Protein AF-A0A920SBN7-F1 (afdb_monomer)

Structure (mmCIF, N/CA/C/O backbone):
data_AF-A0A920SBN7-F1
#
_entry.id   AF-A0A920SBN7-F1
#
loop_
_atom_site.group_PDB
_atom_site.id
_atom_site.type_symbol
_atom_site.label_atom_id
_atom_site.label_alt_id
_atom_site.label_comp_id
_atom_site.label_asym_id
_atom_site.label_entity_id
_atom_site.label_seq_id
_atom_site.pdbx_PDB_ins_code
_atom_site.Cartn_x
_atom_site.Cartn_y
_atom_site.Cartn_z
_atom_site.occupancy
_atom_site.B_iso_or_equiv
_atom_site.auth_seq_id
_atom_si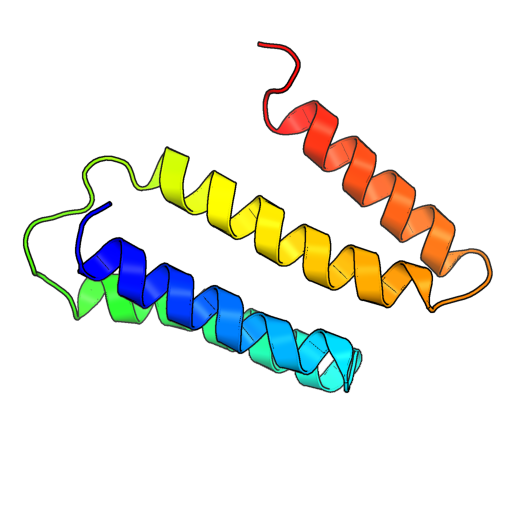te.auth_comp_id
_atom_site.auth_asym_id
_atom_site.auth_atom_id
_atom_site.pdbx_PDB_model_num
ATOM 1 N N . MET A 1 1 ? 14.004 5.588 -13.405 1.00 56.72 1 MET A N 1
ATOM 2 C CA . MET A 1 1 ? 12.847 4.741 -13.721 1.00 56.72 1 MET A CA 1
ATOM 3 C C . MET A 1 1 ? 12.850 4.470 -15.210 1.00 56.72 1 MET A C 1
ATOM 5 O O . MET A 1 1 ? 12.830 5.436 -15.970 1.00 56.72 1 MET A O 1
ATOM 9 N N . THR A 1 2 ? 12.976 3.213 -15.628 1.00 69.88 2 THR A N 1
ATOM 10 C CA . THR A 1 2 ? 12.764 2.833 -17.034 1.00 69.88 2 THR A CA 1
ATOM 11 C C . THR A 1 2 ? 11.269 2.860 -17.364 1.00 69.88 2 THR A C 1
ATOM 13 O O . THR A 1 2 ? 10.422 2.995 -16.477 1.00 69.88 2 THR A O 1
ATOM 16 N N . ILE A 1 3 ? 10.925 2.783 -18.651 1.00 69.25 3 ILE A N 1
ATOM 17 C CA . ILE A 1 3 ? 9.520 2.780 -19.078 1.00 69.25 3 ILE A CA 1
ATOM 18 C C . ILE A 1 3 ? 8.803 1.530 -18.538 1.00 69.25 3 ILE A C 1
ATOM 20 O O . ILE A 1 3 ? 7.646 1.644 -18.142 1.00 69.25 3 ILE A O 1
ATOM 24 N N . GLU A 1 4 ? 9.477 0.375 -18.429 1.00 70.75 4 GLU A N 1
ATOM 25 C CA . GLU A 1 4 ? 8.865 -0.833 -17.850 1.00 70.75 4 GLU A CA 1
ATOM 26 C C . GLU A 1 4 ? 8.547 -0.661 -16.362 1.00 70.75 4 GLU A C 1
ATOM 28 O O . GLU A 1 4 ? 7.447 -0.996 -15.929 1.00 70.75 4 GLU A O 1
ATOM 33 N N . GLU A 1 5 ? 9.473 -0.081 -15.591 1.00 68.19 5 GLU A N 1
ATOM 34 C CA . GLU A 1 5 ? 9.264 0.219 -14.169 1.00 68.19 5 GLU A CA 1
ATOM 35 C C . GLU A 1 5 ? 8.045 1.132 -13.984 1.00 68.19 5 GLU A C 1
ATOM 37 O O . GLU A 1 5 ? 7.202 0.900 -13.122 1.00 68.19 5 GLU A O 1
ATOM 42 N N . LEU A 1 6 ? 7.888 2.146 -14.836 1.00 71.00 6 LEU A N 1
ATOM 43 C CA . LEU A 1 6 ? 6.760 3.073 -14.749 1.00 71.00 6 LEU A CA 1
ATOM 44 C C . LEU A 1 6 ? 5.417 2.399 -15.085 1.00 71.00 6 LEU A C 1
ATOM 46 O O . LEU A 1 6 ? 4.405 2.701 -14.451 1.00 71.00 6 LEU A O 1
ATOM 50 N N . VAL A 1 7 ? 5.408 1.452 -16.030 1.00 74.94 7 VAL A N 1
ATOM 51 C CA . VAL A 1 7 ? 4.219 0.657 -16.385 1.00 74.94 7 VAL A CA 1
ATOM 52 C C . VAL A 1 7 ? 3.835 -0.301 -15.257 1.00 74.94 7 VAL A C 1
ATOM 54 O O . VAL A 1 7 ? 2.667 -0.331 -14.868 1.00 74.94 7 VAL A O 1
ATOM 57 N N . ILE A 1 8 ? 4.797 -1.031 -14.685 1.00 75.81 8 ILE A N 1
ATOM 58 C CA . ILE A 1 8 ? 4.556 -1.953 -13.561 1.00 75.81 8 ILE A CA 1
ATOM 59 C C . ILE A 1 8 ? 4.083 -1.173 -12.327 1.00 75.81 8 ILE A C 1
ATOM 61 O O . ILE A 1 8 ? 3.150 -1.588 -11.638 1.00 75.81 8 ILE A O 1
ATOM 65 N N . PHE A 1 9 ? 4.656 0.008 -12.081 1.00 75.06 9 PHE A N 1
ATOM 66 C CA . PHE A 1 9 ? 4.236 0.877 -10.983 1.00 75.06 9 PHE A CA 1
ATOM 67 C C . PHE A 1 9 ? 2.810 1.364 -11.171 1.00 75.06 9 PHE A C 1
ATOM 69 O O . PHE A 1 9 ? 2.006 1.297 -10.246 1.00 75.06 9 PHE A O 1
ATOM 76 N N . GLY A 1 10 ? 2.487 1.826 -12.382 1.00 78.00 10 GLY A N 1
ATOM 77 C CA . GLY A 1 10 ? 1.135 2.221 -12.745 1.00 78.00 10 GLY A CA 1
ATOM 78 C C . GLY A 1 10 ? 0.145 1.076 -12.547 1.00 78.00 10 GLY A C 1
ATOM 79 O O . GLY A 1 10 ? -0.909 1.287 -11.952 1.00 78.00 10 GLY A O 1
ATOM 80 N N . ALA A 1 11 ? 0.503 -0.142 -12.964 1.00 79.00 11 ALA A N 1
ATOM 81 C CA . ALA A 1 11 ? -0.321 -1.331 -12.773 1.00 79.00 11 ALA A CA 1
ATOM 82 C C . ALA A 1 11 ? -0.574 -1.618 -11.284 1.00 79.00 11 ALA A C 1
ATOM 84 O O . ALA A 1 11 ? -1.735 -1.705 -10.887 1.00 79.00 11 ALA A O 1
ATOM 85 N N . ARG A 1 12 ? 0.469 -1.668 -10.442 1.00 77.31 12 ARG A N 1
ATOM 86 C CA . ARG A 1 12 ? 0.334 -1.862 -8.983 1.00 77.31 12 ARG A CA 1
ATOM 87 C C . ARG A 1 12 ? -0.485 -0.752 -8.320 1.00 77.31 12 ARG A C 1
ATOM 89 O O . ARG A 1 12 ? -1.356 -1.028 -7.493 1.00 77.31 12 ARG A O 1
ATOM 96 N N . LEU A 1 13 ? -0.263 0.502 -8.710 1.00 79.19 13 LEU A N 1
ATOM 97 C CA . LEU A 1 13 ? -0.985 1.648 -8.161 1.00 79.19 13 LEU A CA 1
ATOM 98 C C . LEU A 1 13 ? -2.476 1.554 -8.505 1.00 79.19 13 LEU A C 1
ATOM 100 O O . LEU A 1 13 ? -3.313 1.611 -7.605 1.00 79.19 13 LEU A O 1
ATOM 104 N N . LEU A 1 14 ? -2.809 1.293 -9.772 1.00 79.19 14 LEU A N 1
ATOM 105 C CA . LEU A 1 14 ? -4.185 1.087 -10.227 1.00 79.19 14 LEU A CA 1
ATOM 106 C C . LEU A 1 14 ? -4.830 -0.161 -9.606 1.00 79.19 14 LEU A C 1
ATOM 108 O O . LEU A 1 14 ? -5.999 -0.107 -9.236 1.00 79.19 14 LEU A O 1
ATOM 112 N N . GLY A 1 15 ? -4.077 -1.249 -9.433 1.00 74.50 15 GLY A N 1
ATOM 113 C CA . GLY A 1 15 ? -4.535 -2.487 -8.796 1.00 74.50 15 GLY A CA 1
ATOM 114 C C . GLY A 1 15 ? -4.843 -2.340 -7.306 1.00 74.50 15 GLY A C 1
ATOM 115 O O . GLY A 1 15 ? -5.695 -3.055 -6.782 1.00 74.50 15 GLY A O 1
ATOM 116 N N . SER A 1 16 ? -4.213 -1.374 -6.632 1.00 74.62 16 SER A N 1
ATOM 117 C CA . SER A 1 16 ? -4.467 -1.062 -5.220 1.00 74.62 16 SER A CA 1
ATOM 118 C C . SER A 1 16 ? -5.667 -0.128 -4.992 1.00 74.62 16 SER A C 1
ATOM 120 O O . SER A 1 16 ? -6.274 -0.153 -3.923 1.00 74.62 16 SER A O 1
ATOM 122 N N . LEU A 1 17 ? -6.082 0.668 -5.986 1.00 77.81 17 LEU A N 1
ATOM 123 C CA . LEU A 1 17 ? -7.218 1.597 -5.852 1.00 77.81 17 LEU A CA 1
ATOM 124 C C . LEU A 1 17 ? -8.566 0.920 -5.519 1.00 77.81 17 LEU A C 1
ATOM 126 O O . LEU A 1 17 ? -9.307 1.469 -4.696 1.00 77.81 17 LEU A O 1
ATOM 130 N N . PRO A 1 18 ? -8.913 -0.263 -6.071 1.00 78.06 18 PRO A N 1
ATOM 131 C CA . PRO A 1 18 ? -10.128 -0.992 -5.712 1.00 78.06 18 PRO A CA 1
ATOM 132 C C . PRO A 1 18 ? -10.252 -1.301 -4.215 1.00 78.06 18 PRO A C 1
ATOM 134 O O . PRO A 1 18 ? -11.373 -1.330 -3.701 1.00 78.06 18 PRO A O 1
ATOM 137 N N . VAL A 1 19 ? -9.126 -1.457 -3.502 1.00 75.94 19 VAL A N 1
ATOM 138 C CA . VAL A 1 19 ? -9.079 -1.687 -2.043 1.00 75.94 19 VAL A CA 1
ATOM 139 C C . 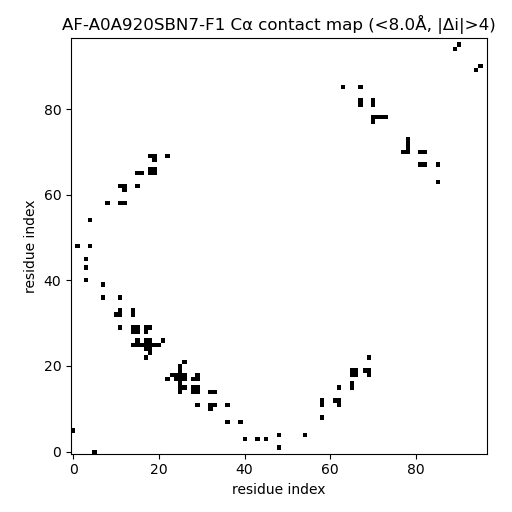VAL A 1 19 ? -9.792 -0.552 -1.300 1.00 75.94 19 VAL A C 1
ATOM 141 O O . VAL A 1 19 ? -10.541 -0.803 -0.356 1.00 75.94 19 VAL A O 1
ATOM 144 N N . LEU A 1 20 ? -9.679 0.690 -1.787 1.00 72.12 20 LEU A N 1
ATOM 145 C CA . LEU A 1 20 ? -10.319 1.868 -1.190 1.00 72.12 20 LEU A CA 1
ATOM 146 C C . LEU A 1 20 ? -11.846 1.875 -1.323 1.00 72.12 20 LEU A C 1
ATOM 148 O O . LEU A 1 20 ? -12.512 2.573 -0.556 1.00 72.12 20 LEU A O 1
ATOM 152 N N . ARG A 1 21 ? -12.428 1.154 -2.286 1.00 75.81 21 ARG A N 1
ATOM 153 C CA . ARG A 1 21 ? -13.887 1.043 -2.431 1.00 75.81 21 ARG A CA 1
ATOM 154 C C . ARG A 1 21 ? -14.383 -0.233 -1.759 1.00 75.81 21 ARG A C 1
ATOM 156 O O . ARG A 1 21 ? -15.306 -0.154 -0.951 1.00 75.81 21 ARG A O 1
ATOM 163 N N . TRP A 1 22 ? -13.792 -1.382 -2.092 1.00 76.44 22 TRP A N 1
ATOM 164 C CA . TRP A 1 22 ? -14.204 -2.714 -1.642 1.00 76.44 22 TRP A CA 1
ATOM 165 C C . TRP A 1 22 ? -13.019 -3.398 -0.956 1.00 76.44 22 TRP A C 1
ATOM 167 O O . TRP A 1 22 ? -12.154 -3.942 -1.629 1.00 76.44 22 TRP A O 1
ATOM 177 N N . ALA A 1 23 ? -12.981 -3.405 0.378 1.00 74.38 23 ALA A N 1
ATOM 178 C CA . ALA A 1 23 ? -11.808 -3.886 1.116 1.00 74.38 23 ALA A CA 1
ATOM 179 C C . ALA A 1 23 ? -11.427 -5.341 0.775 1.00 74.38 23 ALA A C 1
ATOM 181 O O . ALA A 1 23 ? -10.266 -5.624 0.511 1.00 74.38 23 ALA A O 1
ATOM 182 N N . PHE A 1 24 ? -12.402 -6.257 0.726 1.00 74.69 24 PHE A N 1
ATOM 183 C CA . PHE A 1 24 ? -12.139 -7.673 0.444 1.00 74.69 24 PHE A CA 1
ATOM 184 C C . PHE A 1 24 ? -11.878 -7.943 -1.046 1.00 74.69 24 PHE A C 1
ATOM 186 O O . PHE A 1 24 ? -10.843 -8.494 -1.407 1.00 74.69 24 PHE A O 1
ATOM 193 N N . GLY A 1 25 ? -12.786 -7.507 -1.927 1.00 77.00 25 GLY A N 1
ATOM 194 C CA . GLY A 1 25 ? -12.636 -7.711 -3.375 1.00 77.00 25 GLY A CA 1
ATOM 195 C C . GLY A 1 25 ? -11.440 -6.957 -3.957 1.00 77.00 25 GLY A C 1
ATOM 196 O O . GLY A 1 25 ? -10.720 -7.482 -4.799 1.00 77.00 25 GLY A O 1
ATOM 197 N N . GLY A 1 26 ? -11.180 -5.753 -3.453 1.00 79.25 26 GLY A N 1
ATOM 198 C CA . GLY A 1 26 ? -10.011 -4.972 -3.818 1.00 79.25 26 GLY A CA 1
ATOM 199 C C . GLY A 1 26 ? -8.711 -5.609 -3.346 1.00 79.25 26 GLY A C 1
ATOM 200 O O . GLY A 1 26 ? -7.750 -5.578 -4.100 1.00 79.25 26 GLY A O 1
ATOM 201 N N . ALA A 1 27 ? -8.674 -6.243 -2.167 1.00 76.88 27 ALA A N 1
ATOM 202 C CA . ALA A 1 27 ? -7.482 -6.962 -1.715 1.00 76.88 27 ALA A CA 1
ATOM 203 C C . ALA A 1 27 ? -7.159 -8.165 -2.614 1.00 76.88 27 ALA A C 1
ATOM 205 O O . ALA A 1 27 ? -5.999 -8.372 -2.953 1.00 76.88 27 ALA A O 1
ATOM 206 N N . ILE A 1 28 ? -8.177 -8.912 -3.057 1.00 82.06 28 ILE A N 1
ATOM 207 C CA . ILE A 1 28 ? -7.995 -10.012 -4.019 1.00 82.06 28 ILE A CA 1
ATOM 208 C C . ILE A 1 28 ? -7.423 -9.479 -5.337 1.00 82.06 28 ILE A C 1
ATOM 210 O O . ILE A 1 28 ? -6.451 -10.028 -5.847 1.00 82.06 28 ILE A O 1
ATOM 214 N N . ILE A 1 29 ? -7.991 -8.394 -5.872 1.00 81.81 29 ILE A N 1
ATOM 215 C CA . ILE A 1 29 ? -7.493 -7.765 -7.103 1.00 81.81 29 ILE A CA 1
ATOM 216 C C . ILE A 1 29 ? -6.052 -7.284 -6.919 1.00 81.81 29 ILE A C 1
ATOM 218 O O . ILE A 1 29 ? -5.226 -7.517 -7.794 1.00 81.81 29 ILE A O 1
ATOM 222 N N .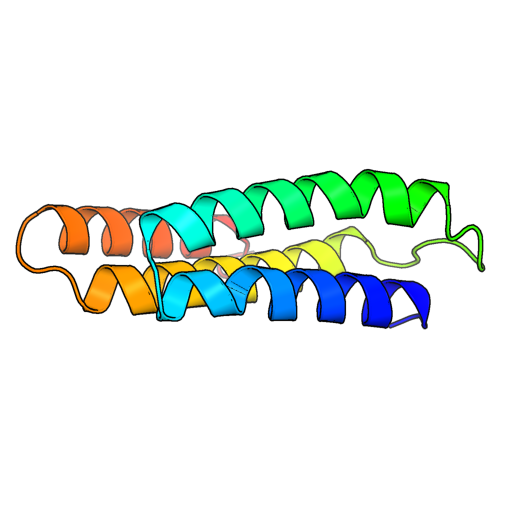 ALA A 1 30 ? -5.731 -6.666 -5.784 1.00 80.94 30 ALA A N 1
ATOM 223 C CA . ALA A 1 30 ? -4.395 -6.154 -5.517 1.00 80.94 30 ALA A CA 1
ATOM 224 C C . ALA A 1 30 ? -3.350 -7.283 -5.469 1.00 80.94 30 ALA A C 1
ATOM 226 O O . ALA A 1 30 ? -2.296 -7.142 -6.076 1.00 80.94 30 ALA A O 1
ATOM 227 N N . ILE A 1 31 ? -3.674 -8.429 -4.852 1.00 81.62 31 ILE A N 1
ATOM 228 C CA . ILE A 1 31 ? -2.817 -9.630 -4.855 1.00 81.62 31 ILE A CA 1
ATOM 229 C C . ILE A 1 31 ? -2.641 -10.187 -6.273 1.00 81.62 31 ILE A C 1
ATOM 231 O O . ILE A 1 31 ? -1.543 -10.583 -6.646 1.00 81.62 31 ILE A O 1
ATOM 235 N N . LEU A 1 32 ? -3.705 -10.235 -7.078 1.00 82.50 32 LEU A N 1
ATOM 236 C CA . LEU A 1 32 ? -3.614 -10.727 -8.457 1.00 82.50 32 LEU A CA 1
ATOM 237 C C . LEU A 1 32 ? -2.764 -9.811 -9.341 1.00 82.50 32 LEU A C 1
ATOM 239 O O . LEU A 1 32 ? -2.012 -10.298 -10.180 1.00 82.50 32 LEU A O 1
ATOM 243 N N . VAL A 1 33 ? -2.884 -8.495 -9.157 1.00 81.50 33 VAL A N 1
ATOM 244 C CA . VAL A 1 33 ? -2.074 -7.510 -9.878 1.00 81.50 33 VAL A CA 1
ATOM 245 C C . VAL A 1 33 ? -0.616 -7.589 -9.443 1.00 81.50 33 VAL A C 1
ATOM 247 O 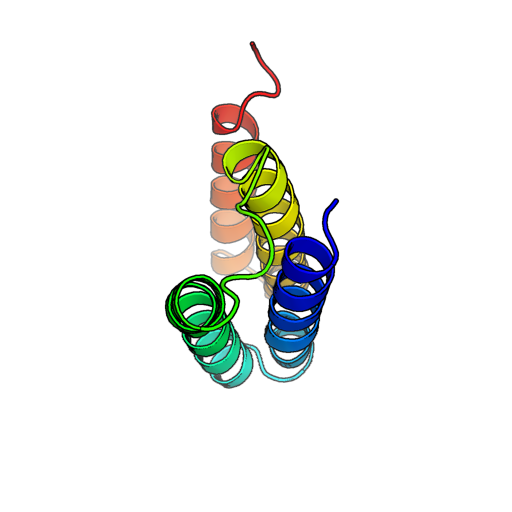O . VAL A 1 33 ? 0.256 -7.525 -10.303 1.00 81.50 33 VAL A O 1
ATOM 250 N N . ASP A 1 34 ? -0.360 -7.801 -8.152 1.00 78.56 34 ASP A N 1
ATOM 251 C CA . ASP A 1 34 ? 0.976 -8.094 -7.641 1.00 78.56 34 ASP A CA 1
ATOM 252 C C . ASP A 1 34 ? 1.543 -9.339 -8.326 1.00 78.56 34 ASP A C 1
ATOM 254 O O . ASP A 1 34 ? 2.499 -9.237 -9.064 1.00 78.56 34 ASP A O 1
ATOM 258 N N . PHE A 1 35 ? 0.859 -10.485 -8.299 1.00 78.81 35 PHE A N 1
ATOM 259 C CA . PHE A 1 35 ? 1.315 -11.671 -9.040 1.00 78.81 35 PHE A CA 1
ATOM 260 C C . PHE A 1 35 ? 1.513 -11.447 -10.548 1.00 78.81 35 PHE A C 1
ATOM 262 O O . PHE A 1 35 ? 2.320 -12.138 -11.174 1.00 78.81 35 PHE A O 1
ATOM 269 N N . SER A 1 36 ? 0.763 -10.521 -11.152 1.00 78.94 36 SER A N 1
ATOM 270 C CA . SER A 1 36 ? 0.886 -10.204 -12.574 1.00 78.94 36 SER A CA 1
ATOM 271 C C . SER A 1 36 ? 2.166 -9.440 -12.921 1.00 78.94 36 SER A C 1
ATOM 273 O O . SER A 1 36 ? 2.597 -9.504 -14.076 1.00 78.94 36 SER A O 1
ATOM 275 N N . ASP A 1 37 ? 2.807 -8.776 -11.952 1.00 73.00 37 ASP A N 1
ATOM 276 C CA . ASP A 1 37 ? 4.062 -8.058 -12.181 1.00 73.00 37 ASP A CA 1
ATOM 277 C C . ASP A 1 37 ? 5.195 -9.007 -12.612 1.00 73.00 37 ASP A C 1
ATOM 279 O O . ASP A 1 37 ? 5.901 -8.708 -13.573 1.00 73.00 37 ASP A O 1
ATOM 283 N N . LEU A 1 38 ? 5.266 -10.214 -12.041 1.00 71.94 38 LEU A N 1
ATOM 284 C CA . LEU A 1 38 ? 6.214 -11.270 -12.408 1.00 71.94 38 LEU A CA 1
ATOM 285 C C . LEU A 1 38 ? 6.050 -11.715 -13.865 1.00 71.94 38 LEU A C 1
ATOM 287 O O . LEU A 1 38 ? 7.035 -12.001 -14.556 1.00 71.94 38 LEU A O 1
ATOM 291 N N . PHE A 1 39 ? 4.809 -11.766 -14.355 1.00 75.12 39 PHE A N 1
ATOM 292 C CA . PHE A 1 39 ? 4.530 -12.074 -15.757 1.00 75.12 39 PHE A CA 1
ATOM 293 C C . PHE A 1 39 ? 4.890 -10.894 -16.659 1.00 75.12 39 PHE A C 1
ATOM 295 O O . PHE A 1 39 ? 5.496 -11.100 -17.709 1.00 75.12 39 PHE A O 1
ATOM 302 N N . MET A 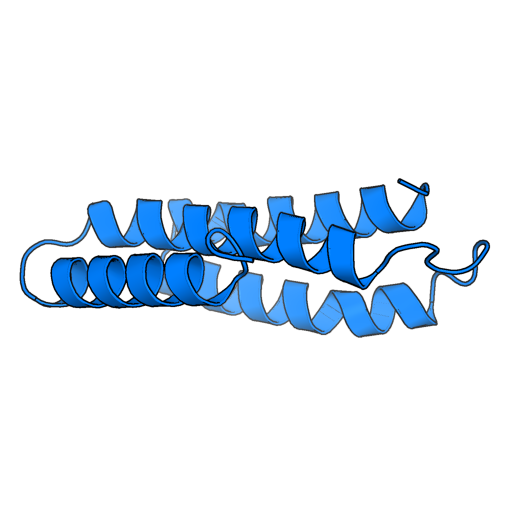1 40 ? 4.578 -9.664 -16.239 1.00 67.81 40 MET A N 1
ATOM 303 C CA . MET A 1 40 ? 4.954 -8.449 -16.964 1.00 67.81 40 MET A CA 1
ATOM 304 C C . MET A 1 40 ? 6.472 -8.297 -17.083 1.00 67.81 40 MET A C 1
ATOM 306 O O . MET A 1 40 ? 6.943 -7.945 -18.157 1.00 67.81 40 MET A O 1
ATOM 310 N N . MET A 1 41 ? 7.242 -8.628 -16.045 1.00 65.81 41 MET A N 1
ATOM 311 C CA . MET A 1 41 ? 8.709 -8.603 -16.075 1.00 65.81 41 MET A CA 1
ATOM 312 C C . MET A 1 41 ? 9.301 -9.624 -17.051 1.00 65.81 41 MET A C 1
ATOM 314 O O . MET A 1 41 ? 10.313 -9.347 -17.686 1.00 65.81 41 MET A O 1
ATOM 318 N N . ASN A 1 42 ? 8.672 -10.795 -17.198 1.00 66.75 42 ASN A N 1
ATOM 319 C CA . ASN A 1 42 ? 9.101 -11.798 -18.177 1.00 66.75 42 ASN A CA 1
ATOM 320 C C . ASN A 1 42 ? 8.688 -11.436 -19.615 1.00 66.75 42 ASN A C 1
ATOM 322 O O . ASN A 1 42 ? 9.388 -11.795 -20.559 1.00 66.75 42 ASN A O 1
ATOM 326 N N . 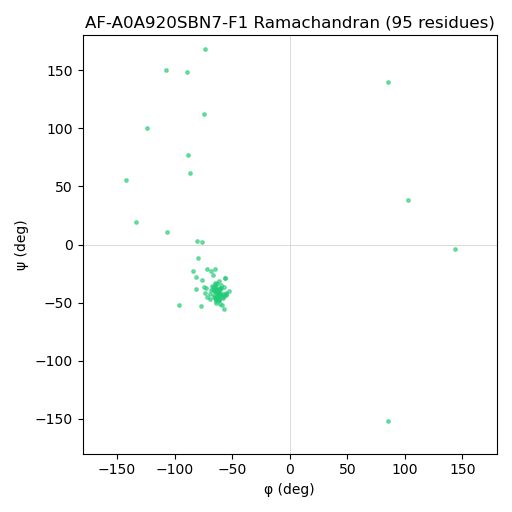LEU A 1 43 ? 7.561 -10.735 -19.795 1.00 63.91 43 LEU A N 1
ATOM 327 C CA . LEU A 1 43 ? 7.072 -10.310 -21.113 1.00 63.91 43 LEU A CA 1
ATOM 328 C C . LEU A 1 43 ? 7.761 -9.038 -21.629 1.00 63.91 43 LEU A C 1
ATOM 330 O O . LEU A 1 43 ? 8.013 -8.913 -22.827 1.00 63.91 43 LEU A O 1
ATOM 334 N N . LEU A 1 44 ? 8.045 -8.081 -20.744 1.00 61.38 44 LEU A N 1
ATOM 335 C CA . LEU A 1 44 ? 8.647 -6.790 -21.069 1.00 61.38 44 LEU A CA 1
ATOM 336 C C . LEU A 1 44 ? 10.177 -6.909 -21.028 1.00 61.38 44 LEU A C 1
ATOM 338 O O . LEU A 1 44 ? 10.834 -6.482 -20.086 1.00 61.38 44 LEU A O 1
ATOM 342 N N . ASN A 1 45 ? 10.755 -7.504 -22.070 1.00 56.78 45 ASN A N 1
ATOM 343 C CA . ASN A 1 45 ? 12.207 -7.628 -22.233 1.00 56.78 45 ASN A CA 1
ATOM 344 C C . ASN A 1 45 ? 12.793 -6.374 -22.922 1.00 56.78 45 ASN A C 1
ATOM 346 O O . ASN A 1 45 ? 13.282 -6.440 -24.049 1.00 56.78 45 ASN A O 1
ATOM 350 N N . LEU A 1 46 ? 12.644 -5.204 -22.290 1.00 55.19 46 LEU A N 1
ATOM 351 C CA . LEU A 1 46 ? 12.857 -3.880 -22.903 1.00 55.19 46 LEU A CA 1
ATOM 352 C C . LEU A 1 46 ? 14.148 -3.166 -22.438 1.00 55.19 46 LEU A C 1
ATOM 354 O O . LEU A 1 46 ? 14.379 -2.015 -22.812 1.00 55.19 46 LEU A O 1
ATOM 358 N N . GLY A 1 47 ? 15.045 -3.853 -21.721 1.00 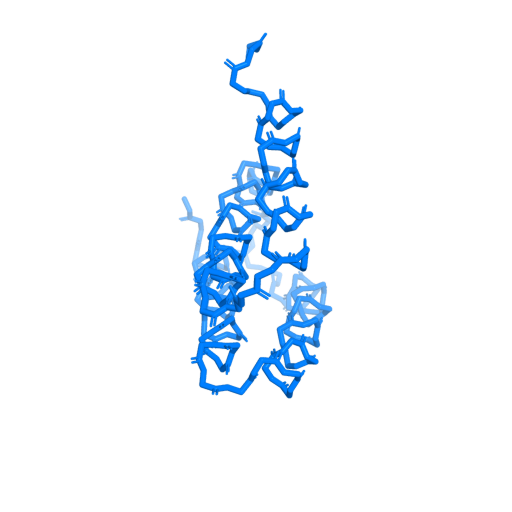54.28 47 GLY A N 1
ATOM 359 C CA . GLY A 1 47 ? 16.372 -3.314 -21.380 1.00 54.28 47 GLY A CA 1
ATOM 360 C C . GLY A 1 47 ? 16.913 -3.679 -20.000 1.00 54.28 47 GLY A C 1
ATOM 361 O O . GLY A 1 47 ? 18.062 -3.355 -19.703 1.00 54.28 47 GLY A O 1
ATOM 362 N N . GLY A 1 48 ? 16.128 -4.389 -19.188 1.00 54.09 48 GLY A N 1
ATOM 363 C CA . GLY A 1 48 ? 16.546 -4.885 -17.878 1.00 54.09 48 GLY A CA 1
ATOM 364 C C . GLY A 1 48 ? 16.356 -3.860 -16.757 1.00 54.09 48 GLY A C 1
ATOM 365 O O . GLY A 1 48 ? 16.613 -2.665 -16.905 1.00 54.09 48 GLY A O 1
ATOM 366 N N . LEU A 1 49 ? 15.901 -4.354 -15.606 1.00 54.53 49 LEU A N 1
ATOM 367 C CA . LEU A 1 49 ? 15.632 -3.551 -14.415 1.00 54.53 49 LEU A CA 1
ATOM 368 C C . LEU A 1 49 ? 16.953 -3.162 -13.755 1.00 54.53 49 LEU A C 1
ATOM 370 O O . LEU A 1 49 ? 17.669 -4.018 -13.237 1.00 54.53 49 LEU A O 1
ATOM 374 N N . ARG A 1 50 ? 17.282 -1.870 -13.785 1.00 56.75 50 ARG A N 1
ATOM 375 C CA . ARG A 1 50 ? 18.536 -1.359 -13.211 1.00 56.75 50 ARG A CA 1
ATOM 376 C C . ARG A 1 50 ? 18.512 -1.375 -11.684 1.00 56.75 50 ARG A C 1
ATOM 378 O O . ARG A 1 50 ? 19.529 -1.694 -11.087 1.00 56.75 50 ARG A O 1
ATOM 385 N N . ASP A 1 51 ? 17.362 -1.073 -11.076 1.00 66.06 51 ASP A N 1
ATOM 386 C CA . ASP A 1 51 ? 17.206 -0.946 -9.621 1.00 66.06 51 ASP A CA 1
ATOM 387 C C . ASP A 1 51 ? 15.857 -1.513 -9.141 1.00 66.06 51 ASP A C 1
ATOM 389 O O . ASP A 1 51 ? 15.074 -0.841 -8.462 1.00 66.06 51 ASP A O 1
ATOM 393 N N . TYR A 1 52 ? 15.589 -2.785 -9.467 1.00 65.88 52 TYR A N 1
ATOM 394 C CA . TYR A 1 52 ? 14.352 -3.467 -9.058 1.00 65.88 52 TYR A CA 1
ATOM 395 C C . TYR A 1 52 ? 14.096 -3.370 -7.550 1.00 65.88 52 TYR A C 1
ATOM 397 O O . TYR A 1 52 ? 12.977 -3.125 -7.124 1.00 65.88 52 TYR A O 1
ATOM 405 N N . GLN A 1 53 ? 15.142 -3.489 -6.731 1.00 66.62 53 GLN A N 1
ATOM 406 C CA . GLN A 1 53 ? 15.021 -3.460 -5.274 1.00 66.62 53 GLN A CA 1
ATOM 407 C C . GLN A 1 53 ? 14.538 -2.103 -4.735 1.00 66.62 53 GLN A C 1
ATOM 409 O O . GLN A 1 53 ? 13.744 -2.050 -3.796 1.00 66.62 53 GLN A O 1
ATOM 414 N N . SER A 1 54 ? 15.017 -0.996 -5.305 1.00 70.19 54 SER A N 1
ATOM 415 C CA . SER A 1 54 ? 14.606 0.352 -4.888 1.00 70.19 54 SER A CA 1
ATOM 416 C C . SER A 1 54 ? 13.196 0.674 -5.381 1.00 70.19 54 SER A C 1
ATOM 418 O O . SER A 1 54 ? 12.411 1.303 -4.672 1.00 70.19 54 SER A O 1
ATOM 420 N N . PHE A 1 55 ? 12.872 0.204 -6.585 1.00 72.56 55 PHE A N 1
ATOM 421 C CA . PHE A 1 55 ? 11.548 0.306 -7.175 1.00 72.56 55 PHE A CA 1
ATOM 422 C C . PHE A 1 55 ? 10.494 -0.475 -6.380 1.00 72.56 55 PHE A C 1
ATOM 424 O O . PHE A 1 55 ? 9.458 0.080 -6.010 1.00 72.56 55 PHE A O 1
ATOM 431 N N . ASP A 1 56 ? 10.791 -1.737 -6.076 1.00 70.81 56 ASP A N 1
ATOM 432 C CA . ASP A 1 56 ? 9.917 -2.632 -5.329 1.00 70.81 56 ASP A CA 1
ATOM 433 C C . ASP A 1 56 ? 9.630 -2.064 -3.939 1.00 70.81 56 ASP A C 1
ATOM 435 O O . ASP A 1 56 ? 8.470 -1.959 -3.567 1.00 70.81 56 ASP A O 1
ATOM 439 N N . LYS A 1 57 ? 10.638 -1.522 -3.237 1.00 75.94 57 LYS A N 1
ATOM 440 C CA . LYS A 1 57 ? 10.434 -0.805 -1.963 1.00 75.94 57 LYS A CA 1
ATOM 441 C C . LYS A 1 57 ? 9.438 0.353 -2.064 1.00 75.94 57 LYS A C 1
ATOM 443 O O . LYS A 1 57 ? 8.628 0.540 -1.157 1.00 75.94 57 LYS A O 1
ATOM 448 N N . LEU A 1 58 ? 9.515 1.163 -3.123 1.00 77.31 58 LEU A N 1
ATOM 449 C CA . LEU A 1 58 ? 8.618 2.308 -3.303 1.00 77.31 58 LEU A CA 1
ATOM 450 C C . LEU A 1 58 ? 7.188 1.836 -3.591 1.00 77.31 58 LEU A C 1
ATOM 452 O O . LEU A 1 58 ? 6.237 2.359 -3.007 1.00 77.31 58 LEU A O 1
ATOM 456 N N . ALA A 1 59 ? 7.040 0.817 -4.438 1.00 76.69 59 ALA A N 1
ATOM 457 C CA . ALA A 1 59 ? 5.758 0.181 -4.712 1.00 76.69 59 ALA A CA 1
ATOM 458 C C . ALA A 1 59 ? 5.152 -0.465 -3.450 1.00 76.69 59 ALA A C 1
ATOM 460 O O . ALA A 1 59 ? 3.969 -0.248 -3.177 1.00 76.69 59 ALA A O 1
ATOM 461 N N . ASP A 1 60 ? 5.968 -1.143 -2.634 1.00 77.00 60 ASP A N 1
ATOM 462 C CA . ASP A 1 60 ? 5.580 -1.745 -1.351 1.00 77.00 60 ASP A CA 1
ATOM 463 C C . ASP A 1 60 ? 5.022 -0.680 -0.395 1.00 77.00 60 ASP A C 1
ATOM 465 O O . ASP A 1 60 ? 3.955 -0.854 0.195 1.00 77.00 60 ASP A O 1
ATOM 469 N N . ILE A 1 61 ? 5.688 0.477 -0.281 1.00 79.12 61 ILE A N 1
ATOM 470 C CA . ILE A 1 61 ? 5.216 1.583 0.567 1.00 79.12 61 ILE A CA 1
ATOM 471 C C . ILE A 1 61 ? 3.850 2.088 0.095 1.00 79.12 61 ILE A C 1
ATOM 473 O O . ILE A 1 61 ? 2.948 2.262 0.918 1.00 79.12 61 ILE A O 1
ATOM 477 N N . VAL A 1 62 ? 3.664 2.316 -1.208 1.00 79.50 62 VAL A N 1
ATOM 478 C CA . VAL A 1 62 ? 2.388 2.808 -1.757 1.00 79.50 62 VAL A CA 1
ATOM 479 C C . VAL A 1 62 ? 1.269 1.797 -1.523 1.00 79.50 62 VAL A C 1
ATOM 481 O O . VAL A 1 62 ? 0.193 2.165 -1.042 1.00 79.50 62 VAL A O 1
ATOM 484 N N . TYR A 1 63 ? 1.541 0.521 -1.787 1.00 77.94 63 TYR A N 1
ATOM 485 C CA . TYR A 1 63 ? 0.607 -0.573 -1.555 1.00 77.94 63 TYR A CA 1
ATOM 486 C C . TYR A 1 63 ? 0.187 -0.648 -0.082 1.00 77.94 63 TYR A C 1
ATOM 488 O O . TYR A 1 63 ? -1.001 -0.593 0.245 1.00 77.94 63 TYR A O 1
ATOM 496 N N . MET A 1 64 ? 1.153 -0.683 0.836 1.00 78.19 64 MET A N 1
ATOM 497 C CA . MET A 1 64 ? 0.863 -0.755 2.267 1.00 78.19 64 MET A CA 1
ATOM 498 C C . MET A 1 64 ? 0.138 0.490 2.784 1.00 78.19 64 MET A C 1
ATOM 500 O O . MET A 1 64 ? -0.724 0.380 3.657 1.00 78.19 64 MET A O 1
ATOM 504 N N . SER A 1 65 ? 0.423 1.662 2.214 1.00 81.56 65 SER A N 1
ATOM 505 C CA . SER A 1 65 ? -0.298 2.902 2.521 1.00 81.56 65 SER A CA 1
ATOM 506 C C . SER A 1 65 ? -1.776 2.805 2.136 1.00 81.56 65 SER A C 1
ATOM 508 O O . SER A 1 65 ? -2.643 3.208 2.912 1.00 81.56 65 SER A O 1
ATOM 510 N N . ALA A 1 66 ? -2.092 2.224 0.974 1.00 81.12 66 ALA A N 1
ATOM 511 C CA . ALA A 1 66 ? -3.473 2.012 0.544 1.00 81.12 66 ALA A CA 1
ATOM 512 C C . ALA A 1 66 ? -4.233 1.071 1.498 1.00 81.12 66 ALA A C 1
ATOM 514 O O . ALA A 1 66 ? -5.364 1.370 1.892 1.00 81.12 66 ALA A O 1
ATOM 515 N N . PHE A 1 67 ? -3.596 -0.015 1.947 1.00 78.50 67 PHE A N 1
ATOM 516 C CA . PHE A 1 67 ? -4.172 -0.921 2.949 1.00 78.50 67 PHE A CA 1
ATOM 517 C C . PHE A 1 67 ? -4.358 -0.254 4.315 1.00 78.50 67 PHE A C 1
ATOM 519 O O . PHE A 1 67 ? -5.388 -0.446 4.964 1.00 78.50 67 PHE A O 1
ATOM 526 N N . MET A 1 68 ? -3.410 0.584 4.732 1.00 80.38 68 MET A N 1
ATOM 527 C CA . MET A 1 68 ? -3.508 1.367 5.962 1.00 80.38 68 MET A CA 1
ATOM 528 C C . MET A 1 68 ? -4.689 2.350 5.921 1.00 80.38 68 MET A C 1
ATOM 530 O O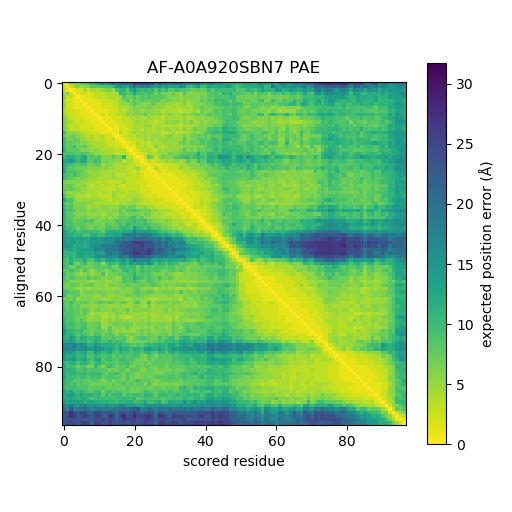 . MET A 1 68 ? -5.452 2.435 6.882 1.00 80.38 68 MET A O 1
ATOM 534 N N . LEU A 1 69 ? -4.905 3.047 4.799 1.00 80.56 69 LEU A N 1
ATOM 535 C CA . LEU A 1 69 ? -6.059 3.941 4.622 1.00 80.56 69 LEU A CA 1
ATOM 536 C C . LEU A 1 69 ? -7.397 3.204 4.748 1.00 80.56 69 LEU A C 1
ATOM 538 O O . LEU A 1 69 ? -8.360 3.763 5.275 1.00 80.56 69 LEU A O 1
ATOM 542 N N . VAL A 1 70 ? -7.465 1.950 4.300 1.00 79.94 70 VAL A N 1
ATOM 543 C CA . VAL A 1 70 ? -8.647 1.105 4.505 1.00 79.94 70 VAL A CA 1
ATOM 544 C C . VAL A 1 70 ? -8.780 0.678 5.959 1.00 79.94 70 VAL A C 1
ATOM 546 O O . VAL A 1 70 ? -9.868 0.799 6.520 1.00 79.94 70 VAL A O 1
ATOM 549 N N . ALA A 1 71 ? -7.692 0.249 6.598 1.00 79.75 71 ALA A N 1
ATOM 550 C CA . ALA A 1 71 ? -7.699 -0.156 8.000 1.00 79.75 71 ALA A CA 1
ATOM 551 C C . ALA A 1 71 ? -8.093 0.988 8.951 1.00 79.75 71 ALA A C 1
ATOM 553 O O . ALA A 1 71 ? -8.745 0.751 9.967 1.00 79.75 71 ALA A O 1
ATOM 554 N N . LEU A 1 72 ? -7.771 2.241 8.609 1.00 79.19 72 LEU A N 1
ATOM 555 C CA . LEU A 1 72 ? -8.212 3.424 9.355 1.00 79.19 72 LEU A CA 1
ATOM 556 C C . LEU A 1 72 ? -9.734 3.631 9.331 1.00 79.19 72 LEU A C 1
ATOM 558 O O . LEU A 1 72 ? -10.255 4.305 10.217 1.00 79.19 72 LEU A O 1
ATOM 562 N N . ARG A 1 73 ? -10.451 3.051 8.360 1.00 80.31 73 ARG A N 1
ATOM 563 C CA . ARG A 1 73 ? -11.924 3.070 8.320 1.00 80.31 73 ARG A CA 1
ATOM 564 C C . ARG A 1 73 ? -12.555 2.032 9.246 1.00 80.31 73 ARG A C 1
ATOM 566 O O . ARG A 1 73 ? -13.766 2.065 9.445 1.00 80.31 73 ARG A O 1
ATOM 573 N N . TRP A 1 74 ? -11.771 1.096 9.779 1.00 77.62 74 TRP A N 1
ATOM 574 C CA . TRP A 1 74 ? -12.247 0.085 10.719 1.00 77.62 74 TRP A CA 1
ATOM 575 C C . TRP A 1 74 ? -12.131 0.598 12.159 1.00 77.62 74 TRP A C 1
ATOM 577 O O . TRP A 1 74 ? -11.230 1.368 12.491 1.00 77.62 74 TRP A O 1
ATOM 587 N N . SER A 1 75 ? -13.040 0.173 13.036 1.00 75.38 75 SER A N 1
ATOM 588 C CA . SER A 1 75 ? -13.012 0.501 14.466 1.00 75.38 75 SER A CA 1
ATOM 589 C C . SER A 1 75 ? -12.614 -0.719 15.308 1.00 75.38 75 SER A C 1
ATOM 591 O O . SER A 1 75 ? -12.852 -1.865 14.931 1.00 75.38 75 SER A O 1
ATOM 593 N N . GLY A 1 76 ? -11.973 -0.473 16.456 1.00 84.12 76 GLY A N 1
ATOM 594 C CA . GLY A 1 76 ? -11.580 -1.516 17.411 1.00 84.12 76 GLY A CA 1
ATOM 595 C C . GLY A 1 76 ? -10.233 -2.193 17.121 1.00 84.12 76 GLY A C 1
ATOM 596 O O . GLY A 1 76 ? -9.319 -1.599 16.548 1.00 84.12 76 GLY A O 1
ATOM 597 N N . THR A 1 77 ? -10.104 -3.449 17.554 1.00 80.88 77 THR A N 1
ATOM 598 C CA . THR A 1 77 ? -8.866 -4.250 17.506 1.00 80.88 77 THR A CA 1
ATOM 599 C C . THR A 1 77 ? -8.239 -4.389 16.109 1.00 80.88 77 THR A C 1
ATOM 601 O O . THR A 1 77 ? -7.019 -4.241 16.017 1.00 80.88 77 THR A O 1
ATOM 604 N N . PRO A 1 78 ? -9.000 -4.600 15.010 1.00 79.00 78 PRO A N 1
ATOM 605 C CA . PRO A 1 78 ? -8.420 -4.778 13.673 1.00 79.00 78 PRO A CA 1
ATOM 606 C C . PRO A 1 78 ? -7.598 -3.573 13.201 1.00 79.00 78 PRO A C 1
ATOM 608 O O . PRO A 1 78 ? -6.535 -3.740 12.606 1.00 79.00 78 PRO A O 1
ATOM 611 N N . ARG A 1 79 ? -8.048 -2.354 13.530 1.00 81.88 79 ARG A N 1
ATOM 612 C CA . ARG A 1 79 ? -7.324 -1.115 13.223 1.00 81.88 79 ARG A CA 1
ATOM 613 C C . ARG A 1 79 ? -5.989 -1.061 13.957 1.00 81.88 79 ARG A C 1
ATOM 615 O O . ARG A 1 79 ? -4.970 -0.775 13.342 1.00 81.88 79 ARG A O 1
ATOM 622 N N . ASN A 1 80 ? -5.979 -1.362 15.254 1.00 83.25 80 ASN A N 1
ATOM 623 C CA . ASN A 1 80 ? -4.759 -1.297 16.061 1.00 83.25 80 ASN A CA 1
ATOM 624 C C . ASN A 1 80 ? -3.716 -2.325 15.602 1.00 83.25 80 ASN A C 1
ATOM 626 O O . ASN A 1 80 ? -2.536 -1.995 15.528 1.00 83.25 80 ASN A O 1
ATOM 630 N N . VAL A 1 81 ? -4.153 -3.536 15.238 1.00 83.94 81 VAL A N 1
ATOM 631 C CA . VAL A 1 81 ? -3.268 -4.575 14.686 1.00 83.94 81 VAL A CA 1
ATOM 632 C C . VAL A 1 81 ? -2.689 -4.139 13.340 1.00 83.94 81 VAL A C 1
ATOM 634 O O . VAL A 1 81 ? -1.481 -4.235 13.145 1.00 83.94 81 VAL A O 1
ATOM 637 N N . ALA A 1 82 ? -3.511 -3.601 12.434 1.00 83.44 82 ALA A N 1
ATOM 638 C CA . ALA A 1 82 ? -3.038 -3.112 11.140 1.00 83.44 82 ALA A CA 1
ATOM 639 C C . ALA A 1 82 ? -2.024 -1.962 11.283 1.00 83.44 82 ALA A C 1
ATOM 641 O O . ALA A 1 82 ? -0.982 -1.982 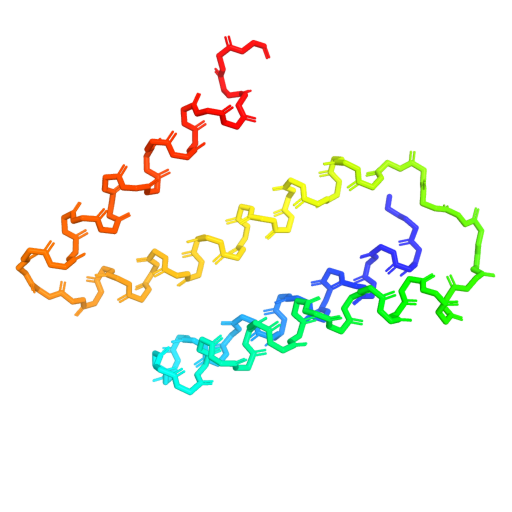10.633 1.00 83.44 82 ALA A O 1
ATOM 642 N N . ILE A 1 83 ? -2.288 -1.004 12.181 1.00 82.25 83 ILE A N 1
ATOM 643 C CA . ILE A 1 83 ? -1.357 0.090 12.495 1.00 82.25 83 ILE A CA 1
ATOM 644 C C . ILE A 1 83 ? -0.041 -0.471 13.053 1.00 82.25 83 ILE A C 1
ATOM 646 O O . ILE A 1 83 ? 1.030 -0.081 12.595 1.00 82.25 83 ILE A O 1
ATOM 650 N N . ALA A 1 84 ? -0.104 -1.397 14.016 1.00 85.06 84 ALA A N 1
ATOM 651 C CA . ALA A 1 84 ? 1.084 -1.993 14.624 1.00 85.06 84 ALA A CA 1
ATOM 652 C C . ALA A 1 84 ? 1.944 -2.748 13.597 1.00 85.06 84 ALA A C 1
ATOM 654 O O . ALA A 1 84 ? 3.160 -2.571 13.573 1.00 85.06 84 ALA A O 1
ATOM 655 N N . LEU A 1 85 ? 1.318 -3.532 12.712 1.00 83.44 85 LEU A N 1
ATOM 656 C CA . LEU A 1 85 ? 2.009 -4.244 11.632 1.00 83.44 85 LEU A CA 1
ATOM 657 C C . LEU A 1 85 ? 2.632 -3.283 10.611 1.00 83.44 85 LEU A C 1
ATOM 659 O O . LEU A 1 85 ? 3.756 -3.511 10.169 1.00 83.44 85 LEU A O 1
ATOM 663 N N . PHE A 1 86 ? 1.940 -2.192 10.269 1.00 83.12 86 PHE A N 1
ATOM 664 C CA . PHE A 1 86 ? 2.460 -1.164 9.365 1.00 83.12 86 PHE A CA 1
ATOM 665 C C . PHE A 1 86 ? 3.686 -0.453 9.956 1.00 83.12 86 PHE A C 1
ATOM 667 O O . PHE A 1 86 ? 4.709 -0.324 9.284 1.00 83.12 86 PHE A O 1
ATOM 674 N N . VAL A 1 87 ? 3.624 -0.057 11.233 1.00 82.94 87 VAL A N 1
ATOM 675 C CA . VAL A 1 87 ? 4.757 0.562 11.942 1.00 82.94 87 VAL A CA 1
ATOM 676 C C . VAL A 1 87 ? 5.930 -0.411 12.049 1.00 82.94 87 VAL A C 1
ATOM 678 O O . VAL A 1 87 ? 7.048 -0.043 11.700 1.00 82.94 87 VAL A O 1
ATOM 681 N N . PHE A 1 88 ? 5.678 -1.662 12.451 1.00 82.25 88 PHE A N 1
ATOM 682 C CA . PHE A 1 88 ? 6.708 -2.703 12.519 1.00 82.25 88 PHE A CA 1
ATOM 683 C C . PHE A 1 88 ? 7.418 -2.893 11.173 1.00 82.25 88 PHE A C 1
ATOM 685 O O . PHE A 1 88 ? 8.646 -2.976 11.116 1.00 82.25 88 PHE A O 1
ATOM 692 N N . ARG A 1 89 ? 6.658 -2.902 10.073 1.00 78.44 89 ARG A N 1
ATOM 693 C CA . ARG A 1 89 ? 7.212 -3.035 8.725 1.00 78.44 89 ARG A CA 1
ATOM 694 C C . ARG A 1 89 ? 8.073 -1.833 8.331 1.00 78.44 89 ARG A C 1
ATOM 696 O O . ARG A 1 89 ? 9.180 -2.048 7.853 1.00 78.44 89 ARG A O 1
ATOM 703 N N . ILE A 1 90 ? 7.635 -0.595 8.582 1.00 76.75 90 ILE A N 1
ATOM 704 C CA . ILE A 1 90 ? 8.444 0.611 8.305 1.00 76.75 90 ILE A CA 1
ATOM 705 C C . ILE A 1 90 ? 9.745 0.612 9.117 1.00 76.75 90 ILE A C 1
ATOM 707 O O . ILE A 1 90 ? 10.801 0.951 8.581 1.00 76.75 90 ILE A O 1
ATOM 711 N N . SER A 1 91 ? 9.697 0.191 10.384 1.00 75.44 91 SER A N 1
ATOM 712 C CA . SER A 1 91 ? 10.895 0.071 11.223 1.00 75.44 91 SER A CA 1
ATOM 713 C C . SER A 1 91 ? 11.896 -0.957 10.680 1.00 75.44 91 SER A C 1
ATOM 715 O O . SER A 1 91 ? 13.099 -0.743 10.800 1.00 75.44 91 SER A O 1
ATOM 717 N N . GLY A 1 92 ? 11.424 -2.037 10.045 1.00 68.88 92 GLY A N 1
ATOM 718 C CA . GLY A 1 92 ? 12.275 -3.044 9.399 1.00 68.88 92 GLY A CA 1
ATOM 719 C C . GLY A 1 92 ? 12.777 -2.665 7.998 1.00 68.88 92 GLY A C 1
ATOM 720 O O . GLY A 1 92 ? 13.856 -3.099 7.602 1.00 68.88 92 GLY A O 1
ATOM 721 N N . SER A 1 93 ? 12.041 -1.838 7.247 1.00 56.41 93 SER A N 1
ATOM 722 C CA . SER A 1 93 ? 12.338 -1.521 5.837 1.00 56.41 93 SER A CA 1
ATOM 723 C C . SER A 1 93 ? 13.498 -0.531 5.601 1.00 56.41 93 SER A C 1
ATOM 725 O O . SER A 1 93 ? 13.825 -0.246 4.444 1.00 56.41 93 SER A O 1
ATOM 727 N N . GLY A 1 94 ? 14.184 -0.065 6.651 1.00 53.25 94 GLY A N 1
ATOM 728 C CA . GLY A 1 94 ? 15.414 0.731 6.520 1.00 53.25 94 GLY A CA 1
ATOM 729 C C . GLY A 1 94 ? 15.260 2.239 6.739 1.00 53.25 94 GLY A C 1
ATOM 730 O O . GLY A 1 94 ? 15.929 3.014 6.074 1.00 53.25 94 GLY A O 1
ATOM 731 N N . CYS A 1 95 ? 14.427 2.678 7.689 1.00 46.47 95 CYS A N 1
ATOM 732 C CA . CYS A 1 95 ? 14.564 4.031 8.262 1.00 46.47 95 CYS A CA 1
ATOM 733 C C . CYS A 1 95 ? 15.658 4.116 9.352 1.00 46.47 95 CYS A C 1
ATOM 735 O O . CYS A 1 95 ? 15.816 5.164 9.972 1.00 46.47 95 CYS A O 1
ATOM 737 N N . LEU A 1 96 ? 16.384 3.020 9.613 1.00 43.03 96 LEU A N 1
ATOM 738 C CA . LEU A 1 96 ? 17.377 2.892 10.689 1.00 43.03 96 LEU A CA 1
ATOM 739 C C . LEU A 1 96 ? 18.714 2.263 10.245 1.00 43.03 96 LEU A C 1
ATOM 741 O O . LEU A 1 96 ? 19.471 1.809 11.095 1.00 43.03 96 LEU A O 1
ATOM 745 N N . ASN A 1 97 ? 19.020 2.251 8.945 1.00 35.75 97 ASN A N 1
ATOM 746 C CA . ASN A 1 97 ? 20.377 2.006 8.439 1.00 35.75 97 ASN A CA 1
ATOM 747 C C . ASN A 1 97 ? 20.651 2.890 7.229 1.00 35.75 97 ASN A C 1
ATOM 749 O O . ASN A 1 97 ? 19.875 2.767 6.254 1.00 35.75 97 ASN A O 1
#

Sequence (97 aa):
MTIEELVIFGARLLGSLPVLRWAFGGAIIAILVDFSDLFMMNLLNLGGLRDYQSFDKLADIVYMSAFMLVALRWSGTPRNVAIALFVFRISGSGCLN

Foldseek 3Di:
DDPLLVVLLVLLLVLLVVCLVPVVVSVVSNVVSVVCNVVSQVVCPPPDDPCVPVSVLVSVLSNLVSNLVSLVVDDDDSNVVSVVVSVVVVVVSDPPD

Radius of gyration: 14.78 Å; Cα contacts (8 Å, |Δi|>4): 68; chains: 1; bounding box: 35×17×40 Å

Secondary structure (DSSP, 8-state):
--HHHHHHHHHHHHHHGGGGT-HHHHHHHHHHHHHHHHHHHHH--SS--S-HHHHHHHHHHHHHHHHHHHHTTS-SHHHHHHHHHHHHHHHHTTS--

Solvent-accessible surface area (backbone atoms only — not comparable to full-atom values): 5531 Å² total; per-residue (Å²): 129,56,73,66,56,52,51,51,47,50,47,45,54,60,28,38,52,46,26,72,78,36,61,68,66,11,46,55,44,27,53,52,40,52,63,44,45,64,54,46,60,70,68,58,81,82,80,74,78,89,54,55,72,65,50,50,52,53,53,50,50,55,49,52,48,48,53,48,61,44,34,68,75,45,77,67,68,68,24,57,52,50,49,51,53,51,52,54,49,52,64,69,74,49,84,81,112

Mean predicted aligned error: 8.76 Å

pLDDT: mean 73.55, std 9.76, range [35.75, 85.06]